Protein AF-A0A3C0XQE0-F1 (afdb_monomer_lite)

Radius of gyration: 18.46 Å; chains: 1; bounding box: 45×29×48 Å

pLDDT: mean 88.7, std 15.84, range [35.41, 98.56]

Sequence (122 aa):
MENDSEKQLAITLNNAQRDAARAILDHVRGEIDRLSNGDADVLFAARRYIKARLQLDERGAAQQRGRLRTRLFDRQQGKCTICAKPLAKLSGAHVHRVGPGGYTEENTILVHPECHERHHRD

Foldseek 3Di:
DPDVVVVVVPPDDDPVRVVVVVVVVVVVLVVLCVQCVPPPVSSVVVVVVVVVVVVCVQENDPVVNVVLLVVQCVVLVQAAPQPRHHPPDSVQWDKDAQDDGGSHNVRIHTHGPVSRVVVSVD

Structure (mmCIF, N/CA/C/O backbone):
data_AF-A0A3C0XQE0-F1
#
_entry.id   AF-A0A3C0XQE0-F1
#
loop_
_atom_site.group_PDB
_atom_site.id
_atom_site.type_symbol
_atom_site.label_atom_id
_atom_site.label_alt_id
_atom_site.label_comp_id
_atom_site.label_asym_id
_atom_site.label_entity_id
_atom_site.label_seq_id
_atom_site.pdbx_PDB_ins_code
_atom_site.Cartn_x
_atom_site.Cartn_y
_atom_site.Cartn_z
_atom_site.occupancy
_atom_site.B_iso_or_equiv
_atom_site.auth_seq_id
_atom_site.auth_comp_id
_atom_site.auth_asym_id
_atom_site.auth_atom_id
_atom_site.pdbx_PDB_model_num
ATOM 1 N N . MET A 1 1 ? -10.431 18.947 -2.051 1.00 35.97 1 MET A N 1
ATOM 2 C CA . MET A 1 1 ? -9.398 18.287 -2.872 1.00 35.97 1 MET A CA 1
ATOM 3 C C . MET A 1 1 ? -9.496 16.801 -2.592 1.00 35.97 1 MET A C 1
ATOM 5 O O . MET A 1 1 ? -8.879 16.326 -1.648 1.00 35.97 1 MET A O 1
ATOM 9 N N . GLU A 1 2 ? -10.366 16.113 -3.328 1.00 35.41 2 GLU A N 1
ATOM 10 C CA . GLU A 1 2 ? -10.412 14.647 -3.326 1.00 35.41 2 GLU A CA 1
ATOM 11 C C . GLU A 1 2 ? -9.086 14.141 -3.893 1.00 35.41 2 GLU A C 1
ATOM 13 O O . GLU A 1 2 ? -8.582 14.663 -4.889 1.00 35.41 2 GLU A O 1
ATOM 18 N N . ASN A 1 3 ? -8.460 13.221 -3.171 1.00 43.19 3 ASN A N 1
ATOM 19 C CA . ASN A 1 3 ? -7.114 12.743 -3.451 1.00 43.19 3 ASN A CA 1
ATOM 20 C C . ASN A 1 3 ? -7.203 11.793 -4.652 1.00 43.19 3 ASN A C 1
ATOM 22 O O . ASN A 1 3 ? -8.011 10.873 -4.608 1.00 43.19 3 ASN A O 1
ATOM 26 N N . ASP A 1 4 ? -6.394 11.957 -5.704 1.00 40.03 4 ASP A N 1
ATOM 27 C CA . ASP A 1 4 ? -6.447 11.115 -6.920 1.00 40.03 4 ASP A CA 1
ATOM 28 C C . ASP A 1 4 ? -6.291 9.602 -6.630 1.00 40.03 4 ASP A C 1
ATOM 30 O O . ASP A 1 4 ? -6.698 8.755 -7.424 1.00 40.03 4 ASP A O 1
ATOM 34 N N . SER A 1 5 ? -5.819 9.235 -5.432 1.00 44.38 5 SER A N 1
ATOM 35 C CA . SER A 1 5 ? -5.879 7.861 -4.916 1.00 44.38 5 SER A CA 1
ATOM 36 C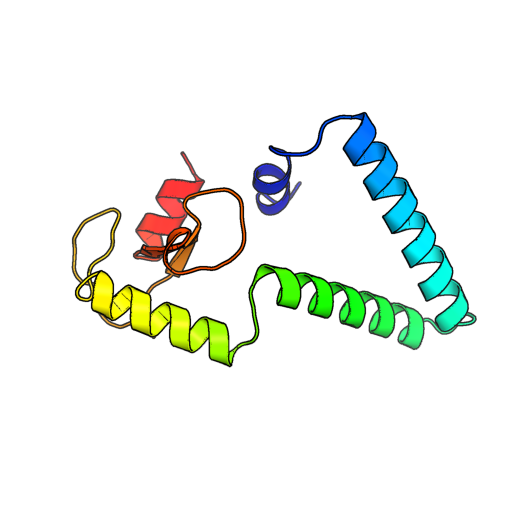 C . SER A 1 5 ? -7.305 7.301 -4.737 1.00 44.38 5 SER A C 1
ATOM 38 O O . SER A 1 5 ? -7.453 6.080 -4.711 1.00 44.38 5 SER A O 1
ATOM 40 N N . GLU A 1 6 ? -8.332 8.140 -4.580 1.00 41.41 6 GLU A N 1
ATOM 41 C CA . GLU A 1 6 ? -9.749 7.750 -4.499 1.00 41.41 6 GLU A CA 1
ATOM 42 C C . GLU A 1 6 ? -10.349 7.539 -5.898 1.00 41.41 6 GLU A C 1
ATOM 44 O O . GLU A 1 6 ? -11.178 6.645 -6.080 1.00 41.41 6 GLU A O 1
ATOM 49 N N . LYS A 1 7 ? -9.864 8.269 -6.916 1.00 41.62 7 LYS A N 1
ATOM 50 C CA . LYS A 1 7 ? -10.310 8.116 -8.311 1.00 41.62 7 LYS A CA 1
ATOM 51 C C . LYS A 1 7 ? -9.909 6.774 -8.923 1.00 41.62 7 LYS A C 1
ATOM 53 O O . LYS A 1 7 ? -10.708 6.185 -9.646 1.00 41.62 7 LYS A O 1
ATOM 58 N N . GLN A 1 8 ? -8.741 6.229 -8.575 1.00 43.25 8 GLN A N 1
ATOM 59 C CA . GLN A 1 8 ? -8.318 4.921 -9.100 1.00 43.25 8 GLN A CA 1
ATOM 60 C C . GLN A 1 8 ? -8.997 3.716 -8.410 1.00 43.25 8 GLN A C 1
ATOM 62 O O . GLN A 1 8 ? -8.885 2.593 -8.896 1.00 43.25 8 GLN A O 1
ATOM 67 N N . LEU A 1 9 ? -9.700 3.917 -7.285 1.00 46.38 9 LEU A N 1
ATOM 68 C CA . LEU A 1 9 ? -10.389 2.847 -6.539 1.00 46.38 9 LEU A CA 1
ATOM 69 C C . LEU A 1 9 ? -11.868 2.678 -6.933 1.00 46.38 9 LEU A C 1
ATOM 71 O O . LEU A 1 9 ? -12.496 1.688 -6.558 1.00 46.38 9 LEU A O 1
ATOM 75 N N . ALA A 1 10 ? -12.428 3.609 -7.708 1.00 44.56 10 ALA A N 1
ATOM 76 C CA . ALA A 1 10 ? -13.859 3.653 -8.009 1.00 44.56 10 ALA A CA 1
ATOM 77 C C . ALA A 1 10 ? -14.322 2.700 -9.133 1.00 44.56 10 ALA A C 1
ATOM 79 O O . ALA A 1 10 ? -15.520 2.620 -9.399 1.00 44.56 10 ALA A O 1
ATOM 80 N N . ILE A 1 11 ? -13.422 1.957 -9.788 1.00 56.66 11 ILE A N 1
ATOM 81 C CA . ILE A 1 11 ? -13.765 1.241 -11.032 1.00 56.66 11 ILE A CA 1
ATOM 82 C C . ILE A 1 11 ? -14.427 -0.142 -10.808 1.00 56.66 11 ILE A C 1
ATOM 84 O O . ILE A 1 11 ? -14.962 -0.709 -11.754 1.00 56.66 11 ILE A O 1
ATOM 88 N N . THR A 1 12 ? -14.518 -0.684 -9.585 1.00 69.38 12 THR A N 1
ATOM 89 C CA . THR A 1 12 ? -14.847 -2.128 -9.426 1.00 69.38 12 THR A CA 1
ATOM 90 C C . THR A 1 12 ? -15.939 -2.527 -8.427 1.00 69.38 12 THR A C 1
ATOM 92 O O . THR A 1 12 ? -16.081 -3.719 -8.171 1.00 69.38 12 THR A O 1
ATOM 95 N N . LEU A 1 13 ? -16.742 -1.602 -7.883 1.00 82.06 13 LEU A N 1
ATOM 96 C CA . LEU A 1 13 ? -17.944 -1.963 -7.105 1.00 82.06 13 LEU A CA 1
ATOM 97 C C . LEU A 1 13 ? -19.202 -1.315 -7.697 1.00 82.06 13 LEU A C 1
ATOM 99 O O . LEU A 1 13 ? -19.247 -0.094 -7.892 1.00 82.06 13 LEU A O 1
ATOM 103 N N . ASN A 1 14 ? -20.239 -2.119 -7.940 1.00 90.31 14 ASN A N 1
ATOM 104 C CA . ASN A 1 14 ? -21.578 -1.629 -8.275 1.00 90.31 14 ASN A CA 1
ATOM 105 C C . ASN A 1 14 ? -22.279 -1.031 -7.036 1.00 90.31 14 ASN A C 1
ATOM 107 O O . ASN A 1 14 ? -21.763 -1.110 -5.922 1.00 90.31 14 ASN A O 1
ATOM 111 N N . ASN A 1 15 ? -23.455 -0.420 -7.218 1.00 91.06 15 ASN A N 1
ATOM 112 C CA . ASN A 1 15 ? -24.166 0.259 -6.124 1.00 91.06 15 ASN A CA 1
ATOM 113 C C . ASN A 1 15 ? -24.453 -0.679 -4.938 1.00 91.06 15 ASN A C 1
ATOM 115 O O . ASN A 1 15 ? -24.080 -0.359 -3.816 1.00 91.06 15 ASN A O 1
ATOM 119 N N . ALA A 1 16 ? -25.000 -1.870 -5.195 1.00 94.25 16 ALA A N 1
ATOM 120 C CA . ALA A 1 16 ? -25.314 -2.837 -4.143 1.00 94.25 16 ALA A CA 1
ATOM 121 C C . ALA A 1 16 ? -24.060 -3.303 -3.380 1.00 94.25 16 ALA A C 1
ATOM 123 O O . ALA A 1 16 ? -24.078 -3.449 -2.160 1.00 94.25 16 ALA A O 1
ATOM 124 N N . GLN A 1 17 ? -22.941 -3.497 -4.083 1.00 93.56 17 GLN A N 1
ATOM 125 C CA . GLN A 1 17 ? -21.665 -3.846 -3.460 1.00 93.56 17 GLN A CA 1
ATOM 126 C C . GLN A 1 17 ? -21.105 -2.701 -2.610 1.00 93.56 17 GLN A C 1
ATOM 128 O O . GLN A 1 17 ? -20.523 -2.959 -1.557 1.00 93.56 17 GLN A O 1
ATOM 133 N N . ARG A 1 18 ? -21.285 -1.442 -3.032 1.00 92.31 18 ARG A N 1
ATOM 134 C CA . ARG A 1 18 ? -20.900 -0.278 -2.218 1.00 92.31 18 ARG A CA 1
ATOM 135 C C . ARG A 1 18 ? -21.739 -0.183 -0.952 1.00 92.31 18 ARG A C 1
ATOM 137 O O . ARG A 1 18 ? -21.170 0.067 0.107 1.00 92.31 18 ARG A O 1
ATOM 144 N N . ASP A 1 19 ? -23.040 -0.437 -1.040 1.00 95.00 19 ASP A N 1
ATOM 145 C CA . ASP A 1 19 ? -23.926 -0.437 0.127 1.00 95.00 19 ASP A CA 1
ATOM 146 C C . ASP A 1 19 ? -23.526 -1.536 1.121 1.00 95.00 19 ASP A C 1
ATOM 148 O O . ASP A 1 19 ? -23.357 -1.267 2.312 1.00 95.00 19 ASP A O 1
ATOM 152 N N . ALA A 1 20 ? -23.252 -2.748 0.627 1.00 96.62 20 ALA A N 1
ATOM 153 C CA . ALA A 1 20 ? -22.742 -3.843 1.451 1.00 96.62 20 ALA A CA 1
ATOM 154 C C . ALA A 1 20 ? -21.384 -3.505 2.098 1.00 96.62 20 ALA A C 1
ATOM 156 O O . ALA A 1 20 ? -21.191 -3.723 3.294 1.00 96.62 20 ALA A O 1
ATOM 157 N N . ALA A 1 21 ? -20.448 -2.924 1.339 1.00 94.81 21 ALA A N 1
ATOM 158 C CA . ALA A 1 21 ? -19.151 -2.502 1.867 1.00 94.81 21 ALA A CA 1
ATOM 159 C C . ALA A 1 21 ? -19.290 -1.415 2.947 1.00 94.81 21 ALA A C 1
ATOM 161 O O . ALA A 1 21 ? -18.552 -1.421 3.935 1.00 94.81 21 ALA A O 1
ATOM 162 N N . ARG A 1 22 ? -20.256 -0.503 2.793 1.00 95.25 22 ARG A N 1
ATOM 163 C CA . ARG A 1 22 ? -20.543 0.546 3.776 1.00 95.25 22 ARG A CA 1
ATOM 164 C C . ARG A 1 22 ? -21.111 -0.036 5.067 1.00 95.25 22 ARG A C 1
ATOM 166 O O . ARG A 1 22 ? -20.637 0.326 6.138 1.00 95.25 22 ARG A O 1
ATOM 173 N N . ALA A 1 23 ? -22.018 -1.007 4.962 1.00 97.88 23 ALA A N 1
ATOM 174 C CA . ALA A 1 23 ? -22.536 -1.732 6.120 1.00 97.88 23 ALA A CA 1
ATOM 175 C C . ALA A 1 23 ? -21.421 -2.460 6.897 1.00 97.88 23 ALA A C 1
ATOM 177 O O . ALA A 1 23 ? -21.377 -2.389 8.125 1.00 97.88 23 ALA A O 1
ATOM 178 N N . ILE A 1 24 ? -20.471 -3.095 6.197 1.00 97.88 24 ILE A N 1
ATOM 179 C CA . ILE A 1 24 ? -19.290 -3.715 6.826 1.00 97.88 24 ILE A CA 1
ATOM 180 C C . ILE A 1 24 ? -18.444 -2.659 7.546 1.00 97.88 24 ILE A C 1
ATOM 182 O O . ILE A 1 24 ? -18.031 -2.866 8.687 1.00 97.88 24 ILE A O 1
ATOM 186 N N . LEU A 1 25 ? -18.188 -1.520 6.898 1.00 97.12 25 LEU A N 1
ATOM 187 C CA . LEU A 1 25 ? -17.399 -0.443 7.488 1.00 97.12 25 LEU A CA 1
ATOM 188 C C . LEU A 1 25 ? -18.050 0.115 8.760 1.00 97.12 25 LEU A C 1
ATOM 190 O O . LEU A 1 25 ? -17.350 0.357 9.744 1.00 97.12 25 LEU A O 1
ATOM 194 N N . ASP A 1 26 ? -19.367 0.302 8.757 1.00 98.38 26 ASP A N 1
ATOM 195 C CA . ASP A 1 26 ? -20.101 0.811 9.916 1.00 98.38 26 ASP A CA 1
ATOM 196 C C . ASP A 1 26 ? -20.125 -0.205 11.064 1.00 98.38 26 ASP A C 1
ATOM 198 O O . ASP A 1 26 ? -19.918 0.173 12.219 1.00 98.38 26 ASP A O 1
ATOM 202 N N . HIS A 1 27 ? -20.243 -1.500 10.758 1.00 98.31 27 HIS A N 1
ATOM 203 C CA . HIS A 1 27 ? -20.076 -2.556 11.756 1.00 98.31 27 HIS A CA 1
ATOM 204 C C . HIS A 1 27 ? -18.679 -2.518 12.399 1.00 98.31 27 HIS A C 1
ATOM 206 O O . HIS A 1 27 ? -18.562 -2.471 13.624 1.00 98.31 27 HIS A O 1
ATOM 212 N N . VAL A 1 28 ? -17.616 -2.458 11.586 1.00 98.00 28 VAL A N 1
ATOM 213 C CA . VAL A 1 28 ? -16.230 -2.379 12.079 1.00 98.00 28 VAL A CA 1
ATOM 214 C C . VAL A 1 28 ? -16.009 -1.123 12.924 1.00 98.00 28 VAL A C 1
ATOM 216 O O . VAL A 1 28 ? -15.346 -1.194 13.956 1.00 98.00 28 VAL A O 1
ATOM 219 N N . ARG A 1 29 ? -16.580 0.025 12.539 1.00 98.12 29 ARG A N 1
ATOM 220 C CA . ARG A 1 29 ? -16.524 1.254 13.350 1.00 98.12 29 ARG A CA 1
ATOM 221 C C . ARG A 1 29 ? -17.152 1.052 14.729 1.00 98.12 29 ARG A C 1
ATOM 223 O O . ARG A 1 29 ? -16.520 1.408 15.717 1.00 98.12 29 ARG A O 1
ATOM 230 N N . GLY A 1 30 ? -18.320 0.415 14.802 1.00 98.44 30 GLY A N 1
ATOM 231 C CA . GLY A 1 30 ? -18.978 0.113 16.075 1.00 98.44 30 GLY A CA 1
ATOM 232 C C . GLY A 1 30 ? -18.194 -0.859 16.967 1.00 98.44 30 GLY A C 1
ATOM 233 O O . GLY A 1 30 ? -18.230 -0.730 18.190 1.00 98.44 30 GLY A O 1
ATOM 234 N N . GLU A 1 31 ? -17.472 -1.822 16.387 1.00 98.56 31 GLU A N 1
ATOM 235 C CA . GLU A 1 31 ? -16.557 -2.702 17.137 1.00 98.56 31 GLU A CA 1
ATOM 236 C C . GLU A 1 31 ? -15.343 -1.930 17.671 1.00 98.56 31 GLU A C 1
ATOM 238 O O . GLU A 1 31 ? -14.946 -2.113 18.820 1.00 98.56 31 GLU A O 1
ATOM 243 N N . ILE A 1 32 ? -14.775 -1.023 16.870 1.00 98.38 32 ILE A N 1
ATOM 244 C CA . ILE A 1 32 ? -13.665 -0.168 17.303 1.00 98.38 32 ILE A CA 1
ATOM 245 C C . ILE A 1 32 ? -14.103 0.762 18.444 1.00 98.38 32 ILE A C 1
ATOM 247 O O . ILE A 1 32 ? -13.361 0.921 19.412 1.00 98.38 32 ILE A O 1
ATOM 251 N N . ASP A 1 33 ? -15.285 1.370 18.341 1.00 98.31 33 ASP A N 1
ATOM 252 C CA . ASP A 1 33 ? -15.803 2.273 19.373 1.00 98.31 33 ASP A CA 1
ATOM 2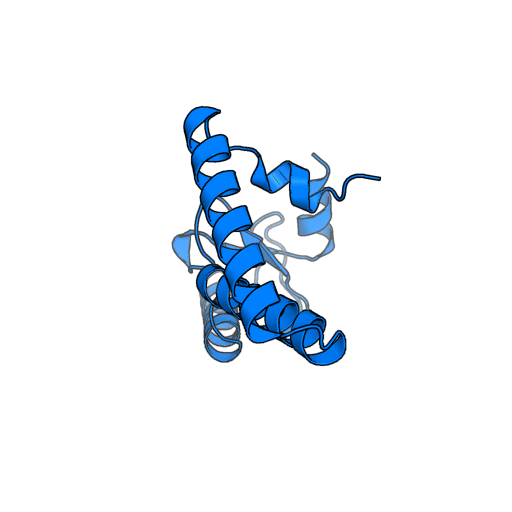53 C C . ASP A 1 33 ? -16.093 1.511 20.685 1.00 98.31 33 ASP A C 1
ATOM 255 O O . ASP A 1 33 ? -15.849 2.023 21.776 1.00 98.31 33 ASP A O 1
ATOM 259 N N . ARG A 1 34 ? -16.540 0.248 20.602 1.00 98.44 34 ARG A N 1
ATOM 260 C CA . ARG A 1 34 ? -16.658 -0.633 21.779 1.00 98.44 34 ARG A CA 1
ATOM 261 C C . ARG A 1 34 ? -15.304 -1.003 22.374 1.00 98.44 34 ARG A C 1
ATOM 263 O O . ARG A 1 34 ? -15.157 -0.963 23.591 1.00 98.44 34 ARG A O 1
ATOM 270 N N . LEU A 1 35 ? -14.327 -1.346 21.534 1.00 98.31 35 LEU A N 1
ATOM 271 C CA . LEU A 1 35 ? -12.961 -1.654 21.965 1.00 98.31 35 LEU A CA 1
ATOM 272 C C . LEU A 1 35 ? -12.318 -0.468 22.690 1.00 98.31 35 LEU A C 1
ATOM 274 O O . LEU A 1 35 ? -11.588 -0.669 23.658 1.00 98.31 35 LEU A O 1
ATOM 278 N N . SER A 1 36 ? -12.569 0.755 22.219 1.00 98.31 36 SER A N 1
ATOM 279 C CA . SER A 1 36 ? -11.997 1.947 22.836 1.00 98.31 36 SER A CA 1
ATOM 280 C C . SER A 1 36 ? -12.646 2.299 24.169 1.00 98.31 36 SER A C 1
ATOM 282 O O . SER A 1 36 ? -11.990 2.906 25.006 1.00 98.31 36 SER A O 1
ATOM 284 N N . ASN A 1 37 ? -13.914 1.930 24.384 1.00 97.69 37 ASN A N 1
ATOM 285 C CA . ASN A 1 37 ? -14.662 2.240 25.605 1.00 97.69 37 ASN A CA 1
ATOM 286 C C . ASN A 1 37 ? -14.567 3.733 26.006 1.00 97.69 37 ASN A C 1
ATOM 288 O O . ASN A 1 37 ? -14.433 4.076 27.179 1.00 97.69 37 ASN A O 1
ATOM 292 N N . GLY A 1 38 ? -14.588 4.626 25.010 1.00 97.75 38 GLY A N 1
ATOM 293 C CA . GLY A 1 38 ? -14.467 6.078 25.199 1.00 97.75 38 GLY A CA 1
ATOM 294 C C . GLY A 1 38 ? -13.034 6.624 25.261 1.00 97.75 38 GLY A C 1
ATOM 295 O O . GLY A 1 38 ? -12.862 7.842 25.274 1.00 97.75 38 GLY A O 1
ATOM 296 N N . ASP A 1 39 ? -12.009 5.771 25.242 1.00 98.56 39 ASP A N 1
ATOM 297 C CA . ASP A 1 39 ? -10.605 6.186 25.193 1.00 98.56 39 ASP A CA 1
ATOM 298 C C . ASP A 1 39 ? -10.207 6.627 23.770 1.00 98.56 39 ASP A C 1
ATOM 300 O O . ASP A 1 39 ? -10.220 5.851 22.807 1.00 98.56 39 ASP A O 1
ATOM 304 N N . ALA A 1 40 ? -9.847 7.903 23.624 1.00 98.12 40 ALA A N 1
ATOM 305 C CA . ALA A 1 40 ? -9.501 8.494 22.334 1.00 98.12 40 ALA A CA 1
ATOM 306 C C . ALA A 1 40 ? -8.188 7.948 21.741 1.00 98.12 40 ALA A C 1
ATOM 308 O O . ALA A 1 40 ? -8.081 7.817 20.514 1.00 98.12 40 ALA A O 1
ATOM 309 N N . ASP A 1 41 ? -7.214 7.594 22.580 1.00 98.19 41 ASP A N 1
ATOM 310 C CA . ASP A 1 41 ? -5.923 7.073 22.134 1.00 98.19 41 ASP A CA 1
ATOM 311 C C . ASP A 1 41 ? -6.073 5.631 21.646 1.00 98.19 41 ASP A C 1
ATOM 313 O O . ASP A 1 41 ? -5.572 5.280 20.569 1.00 98.19 41 ASP A O 1
ATOM 317 N N . VAL A 1 42 ? -6.846 4.813 22.369 1.00 98.38 42 VAL A N 1
ATOM 318 C CA . VAL A 1 42 ? -7.183 3.447 21.934 1.00 98.38 42 VAL A CA 1
ATOM 319 C C . VAL A 1 42 ? -7.977 3.481 20.629 1.00 98.38 42 VAL A C 1
ATOM 321 O O . VAL A 1 42 ? -7.655 2.740 19.694 1.00 98.38 42 VAL A O 1
ATOM 324 N N . LEU A 1 43 ? -8.963 4.379 20.516 1.00 98.44 43 LEU A N 1
ATOM 325 C CA . LEU A 1 43 ? -9.749 4.575 19.295 1.00 98.44 43 LEU A CA 1
ATOM 326 C C . LEU A 1 43 ? -8.853 4.881 18.086 1.00 98.44 43 LEU A C 1
ATOM 328 O O . LEU A 1 43 ? -8.980 4.269 17.017 1.00 98.44 43 LEU A O 1
ATOM 332 N N . PHE A 1 44 ? -7.928 5.826 18.250 1.00 97.88 44 PHE A N 1
ATOM 333 C CA . PHE A 1 44 ? -6.997 6.212 17.198 1.00 97.88 44 PHE A CA 1
ATOM 334 C C . PHE A 1 44 ? -6.040 5.068 16.828 1.00 97.88 44 PHE A C 1
ATOM 336 O O . PHE A 1 44 ? -5.863 4.761 15.639 1.00 97.88 44 PHE A O 1
ATOM 343 N N . ALA A 1 45 ? -5.460 4.401 17.828 1.00 98.31 45 ALA A N 1
ATOM 344 C CA . ALA A 1 45 ? -4.534 3.292 17.630 1.00 98.31 45 ALA A CA 1
ATOM 345 C C . ALA A 1 45 ? -5.198 2.109 16.907 1.00 98.31 45 ALA A C 1
ATOM 347 O O . ALA A 1 45 ? -4.636 1.593 15.935 1.00 98.31 45 ALA A O 1
ATOM 348 N N . ALA A 1 46 ? -6.414 1.729 17.307 1.00 98.31 46 ALA A N 1
ATOM 349 C CA . ALA A 1 46 ? -7.170 0.636 16.697 1.00 98.31 46 ALA A CA 1
ATOM 350 C C . ALA A 1 46 ? -7.486 0.908 15.217 1.00 98.31 46 ALA A C 1
ATOM 352 O O . ALA A 1 46 ? -7.214 0.064 14.356 1.00 98.31 46 ALA A O 1
ATOM 353 N N . ARG A 1 47 ? -7.964 2.118 14.888 1.00 97.94 47 ARG A N 1
ATOM 354 C CA . ARG A 1 47 ? -8.217 2.533 13.492 1.00 97.94 47 ARG A CA 1
ATOM 355 C C . ARG A 1 47 ? -6.954 2.428 12.641 1.00 97.94 47 ARG A C 1
ATOM 357 O O . ARG A 1 47 ? -6.989 1.890 11.530 1.00 97.94 47 ARG A O 1
ATOM 364 N N . ARG A 1 48 ? -5.823 2.917 13.159 1.00 98.06 48 ARG A N 1
ATOM 365 C CA . ARG A 1 48 ? -4.535 2.863 12.455 1.00 98.06 48 ARG A CA 1
ATOM 366 C C . ARG A 1 48 ? -4.046 1.426 12.274 1.00 98.06 48 ARG A C 1
ATOM 368 O O . ARG A 1 48 ? -3.552 1.098 11.195 1.00 98.06 48 ARG A O 1
ATOM 375 N N . TYR A 1 49 ? -4.198 0.585 13.294 1.00 97.62 49 TYR A N 1
ATOM 376 C CA . TYR A 1 49 ? -3.809 -0.822 13.245 1.00 97.62 49 TYR A CA 1
ATOM 377 C C . TYR A 1 49 ? -4.595 -1.588 12.175 1.00 97.62 49 TYR A C 1
ATOM 379 O O . TYR A 1 49 ? -3.990 -2.213 11.303 1.00 97.62 49 TYR A O 1
ATOM 387 N N . ILE A 1 50 ? -5.927 -1.479 12.180 1.00 97.50 50 ILE A N 1
ATOM 388 C CA . ILE A 1 50 ? -6.800 -2.161 11.210 1.00 97.50 50 ILE A CA 1
ATOM 389 C C . ILE A 1 50 ? -6.493 -1.696 9.786 1.00 97.50 50 ILE A C 1
ATOM 391 O O . ILE A 1 50 ? -6.276 -2.526 8.903 1.00 97.50 50 ILE A O 1
ATOM 395 N N . LYS A 1 51 ? -6.373 -0.378 9.565 1.00 96.00 51 LYS A N 1
ATOM 396 C CA . LYS A 1 51 ? -5.962 0.171 8.264 1.00 96.00 51 LYS A CA 1
ATOM 397 C C . LYS A 1 51 ? -4.639 -0.437 7.793 1.00 96.00 51 LYS A C 1
ATOM 399 O O . LYS A 1 51 ? -4.530 -0.841 6.639 1.00 96.00 51 LYS A O 1
ATOM 404 N N . ALA A 1 52 ? -3.636 -0.503 8.669 1.00 93.69 52 ALA A N 1
ATOM 405 C CA . ALA A 1 52 ? -2.331 -1.055 8.319 1.00 93.69 52 ALA A CA 1
ATOM 406 C C . ALA A 1 52 ? -2.404 -2.551 7.972 1.00 93.69 52 ALA A C 1
ATOM 408 O O . ALA A 1 52 ? -1.692 -2.992 7.073 1.00 93.69 52 ALA A O 1
ATOM 409 N N . ARG A 1 53 ? -3.270 -3.326 8.641 1.00 95.38 53 ARG A N 1
ATOM 410 C CA . ARG A 1 53 ? -3.498 -4.742 8.317 1.00 95.38 53 ARG A CA 1
ATOM 411 C C . ARG A 1 53 ? -4.160 -4.928 6.955 1.00 95.38 53 ARG A C 1
ATOM 413 O O . ARG A 1 53 ? -3.604 -5.645 6.135 1.00 95.38 53 ARG A O 1
ATOM 420 N N . LEU A 1 54 ? -5.225 -4.186 6.661 1.00 93.44 54 LEU A N 1
ATOM 421 C CA . LEU A 1 54 ? -5.868 -4.231 5.342 1.00 93.44 54 LEU A CA 1
ATOM 422 C C . LEU A 1 54 ? -4.904 -3.811 4.216 1.00 93.44 54 LEU A C 1
ATOM 424 O O . LEU A 1 54 ? -4.889 -4.401 3.139 1.00 93.44 54 LEU A O 1
ATOM 428 N N . GLN A 1 55 ? -4.030 -2.831 4.473 1.00 90.00 55 GLN A N 1
ATOM 429 C CA . GLN A 1 55 ? -2.970 -2.458 3.528 1.00 90.00 55 GLN A CA 1
ATOM 430 C C . GLN A 1 55 ? -1.919 -3.561 3.334 1.00 90.00 55 GLN A C 1
ATOM 432 O O . GLN A 1 55 ? -1.338 -3.663 2.252 1.00 90.00 55 GLN A O 1
ATOM 437 N N . LEU A 1 56 ? -1.630 -4.359 4.366 1.00 90.69 56 LEU A N 1
ATOM 438 C CA . LEU A 1 56 ? -0.738 -5.513 4.245 1.00 90.69 56 LEU A CA 1
ATOM 439 C C . LEU A 1 56 ?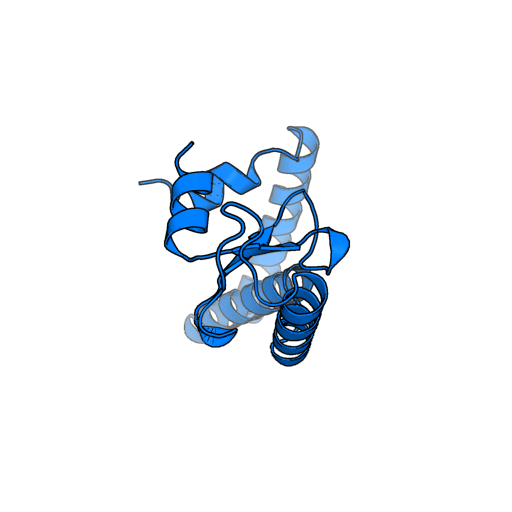 -1.373 -6.619 3.403 1.00 90.69 56 LEU A C 1
ATOM 441 O O . LEU A 1 56 ? -0.652 -7.213 2.608 1.00 90.69 56 LEU A O 1
ATOM 445 N N . ASP A 1 57 ? -2.680 -6.844 3.517 1.00 88.00 57 ASP A N 1
ATOM 446 C CA . ASP A 1 57 ? -3.389 -7.832 2.694 1.00 88.00 57 ASP A CA 1
ATOM 447 C C . ASP A 1 57 ? -3.331 -7.459 1.201 1.00 88.00 57 ASP A C 1
ATOM 449 O O . ASP A 1 57 ? -3.133 -8.318 0.345 1.00 88.00 57 ASP A O 1
ATOM 453 N N . GLU A 1 58 ? -3.405 -6.162 0.879 1.00 85.62 58 GLU A N 1
ATOM 454 C CA . GLU A 1 58 ? -3.296 -5.664 -0.500 1.00 85.62 58 GLU A CA 1
ATOM 455 C C . GLU A 1 58 ? -1.851 -5.690 -1.043 1.00 85.62 58 GLU A C 1
ATOM 457 O O . GLU A 1 58 ? -1.610 -6.022 -2.210 1.00 85.62 58 GLU A O 1
ATOM 462 N N . ARG A 1 59 ? -0.873 -5.274 -0.224 1.00 85.94 59 ARG A N 1
ATOM 463 C CA . ARG A 1 59 ? 0.500 -4.963 -0.680 1.00 85.94 59 ARG A CA 1
ATOM 464 C C . ARG A 1 59 ? 1.552 -6.003 -0.299 1.00 85.94 59 ARG A C 1
ATOM 466 O O . ARG A 1 59 ? 2.682 -5.910 -0.779 1.00 85.94 59 ARG A O 1
ATOM 473 N N . GLY A 1 60 ? 1.231 -6.925 0.600 1.00 88.56 60 GLY A N 1
ATOM 474 C CA . GLY A 1 60 ? 2.183 -7.829 1.240 1.00 88.56 60 GLY A CA 1
ATOM 475 C C . GLY A 1 60 ? 3.119 -7.138 2.241 1.00 88.56 60 GLY A C 1
ATOM 476 O O . GLY A 1 60 ? 3.234 -5.909 2.309 1.00 88.56 60 GLY A O 1
ATOM 477 N N . ALA A 1 61 ? 3.835 -7.939 3.030 1.00 90.69 61 ALA A N 1
ATOM 478 C CA . ALA A 1 61 ? 4.839 -7.492 3.994 1.00 90.69 61 ALA A CA 1
ATOM 479 C C . ALA A 1 61 ? 6.063 -6.845 3.315 1.00 90.69 61 ALA A C 1
ATOM 481 O O . ALA A 1 61 ? 6.358 -7.090 2.147 1.00 90.69 61 ALA A O 1
ATOM 482 N N . ALA A 1 62 ? 6.841 -6.051 4.062 1.00 90.44 62 ALA A N 1
ATOM 483 C CA . ALA A 1 62 ? 8.017 -5.350 3.527 1.00 90.44 62 ALA A CA 1
ATOM 484 C C . ALA A 1 62 ? 9.015 -6.284 2.822 1.00 90.44 62 ALA A C 1
ATOM 486 O O . ALA A 1 62 ? 9.494 -5.966 1.735 1.00 90.44 62 ALA A O 1
ATOM 487 N N . GLN A 1 63 ? 9.263 -7.460 3.402 1.00 92.62 63 GLN A N 1
ATOM 488 C CA . GLN A 1 63 ? 10.124 -8.477 2.805 1.00 92.62 63 GLN A CA 1
ATOM 489 C C . GLN A 1 63 ? 9.561 -9.006 1.477 1.00 92.62 63 GLN A C 1
ATOM 491 O O . GLN A 1 63 ? 10.310 -9.161 0.515 1.00 92.62 63 GLN A O 1
ATOM 496 N N . GLN A 1 64 ? 8.249 -9.254 1.403 1.00 91.56 64 GLN A N 1
ATOM 497 C CA . GLN A 1 64 ? 7.586 -9.705 0.175 1.00 91.56 64 GLN A CA 1
ATOM 498 C C . GLN A 1 64 ? 7.692 -8.637 -0.919 1.00 91.56 64 GLN A C 1
ATOM 500 O O . GLN A 1 64 ? 8.082 -8.953 -2.039 1.00 91.56 64 GLN A O 1
ATOM 505 N N . ARG A 1 65 ? 7.472 -7.361 -0.575 1.00 92.19 65 ARG A N 1
ATOM 506 C CA . ARG A 1 65 ? 7.637 -6.230 -1.505 1.00 92.19 65 ARG A CA 1
ATOM 507 C C . ARG A 1 65 ? 9.077 -6.078 -1.997 1.00 92.19 65 ARG A C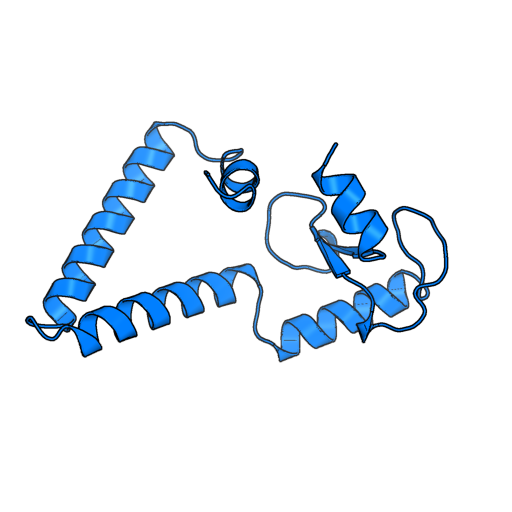 1
ATOM 509 O O . ARG A 1 65 ? 9.293 -5.771 -3.166 1.00 92.19 65 ARG A O 1
ATOM 516 N N . GLY A 1 66 ? 10.059 -6.297 -1.121 1.00 94.00 66 GLY A N 1
ATOM 517 C CA . GLY A 1 66 ? 11.476 -6.304 -1.489 1.00 94.00 66 GLY A CA 1
ATOM 518 C C . GLY A 1 66 ? 11.796 -7.408 -2.497 1.00 94.00 66 GLY A C 1
ATOM 519 O O . GLY A 1 66 ? 12.355 -7.126 -3.553 1.00 94.00 66 GLY A O 1
ATOM 520 N N . ARG A 1 67 ? 11.356 -8.643 -2.214 1.00 95.50 67 ARG A N 1
ATOM 521 C CA . ARG A 1 67 ? 11.518 -9.791 -3.123 1.00 95.50 67 ARG A CA 1
ATOM 522 C C . ARG A 1 67 ? 10.845 -9.552 -4.473 1.00 95.50 67 ARG A C 1
ATOM 524 O O . ARG A 1 67 ? 11.469 -9.802 -5.497 1.00 95.50 67 ARG A O 1
ATOM 531 N N . LEU A 1 68 ? 9.619 -9.025 -4.474 1.00 95.75 68 LEU A N 1
ATOM 532 C CA . LEU A 1 68 ? 8.898 -8.664 -5.695 1.00 95.75 68 LEU A CA 1
ATOM 533 C C . LEU A 1 68 ? 9.712 -7.680 -6.542 1.00 95.75 68 LEU A C 1
ATOM 535 O O . LEU A 1 68 ? 9.949 -7.932 -7.717 1.00 95.75 68 LEU A O 1
ATOM 539 N N . ARG A 1 69 ? 10.200 -6.588 -5.940 1.00 96.19 69 ARG A N 1
ATOM 540 C CA . ARG A 1 69 ? 11.019 -5.586 -6.640 1.00 96.19 69 ARG A CA 1
ATOM 541 C C . ARG A 1 69 ? 12.257 -6.206 -7.284 1.00 96.19 69 ARG A C 1
ATOM 543 O O . ARG A 1 69 ? 12.527 -5.910 -8.442 1.00 96.19 69 ARG A O 1
ATOM 550 N N . THR A 1 70 ? 12.981 -7.062 -6.568 1.00 97.00 70 THR A N 1
ATOM 551 C CA . THR A 1 70 ? 14.156 -7.748 -7.124 1.00 97.00 70 THR A CA 1
ATOM 552 C C . THR A 1 70 ? 13.780 -8.613 -8.324 1.00 97.00 70 THR A C 1
ATOM 554 O O . THR A 1 70 ? 14.348 -8.431 -9.395 1.00 97.00 70 THR A O 1
ATOM 557 N N . ARG A 1 71 ? 12.755 -9.464 -8.193 1.00 97.06 71 ARG A N 1
ATOM 558 C CA . ARG A 1 71 ? 12.309 -10.339 -9.290 1.00 97.06 71 ARG A CA 1
ATOM 559 C C . ARG A 1 71 ? 11.860 -9.559 -10.523 1.00 97.06 71 ARG A C 1
ATOM 561 O O . ARG A 1 71 ? 12.216 -9.919 -11.640 1.00 97.06 71 ARG A O 1
ATOM 568 N N . LEU A 1 72 ? 11.136 -8.454 -10.329 1.00 97.31 72 LEU A N 1
ATOM 569 C CA . LEU A 1 72 ? 10.749 -7.565 -11.426 1.00 97.31 72 LEU A CA 1
ATOM 570 C C . LEU A 1 72 ? 11.964 -6.948 -12.120 1.00 97.31 72 LEU A C 1
ATOM 572 O O . LEU A 1 72 ? 11.974 -6.845 -13.343 1.00 97.31 72 LEU A O 1
ATOM 576 N N . PHE A 1 73 ? 12.976 -6.529 -11.357 1.00 96.94 73 PHE A N 1
ATOM 577 C CA . PHE A 1 73 ? 14.189 -5.934 -11.914 1.00 96.94 73 PHE A CA 1
ATOM 578 C C . PHE A 1 73 ? 14.942 -6.934 -12.784 1.00 96.94 73 PHE A C 1
ATOM 580 O O . PHE A 1 73 ? 15.297 -6.596 -13.911 1.00 96.94 73 PHE A O 1
ATOM 587 N N . ASP A 1 74 ? 15.105 -8.163 -12.299 1.00 96.19 74 ASP A N 1
ATOM 588 C CA . ASP A 1 74 ? 15.770 -9.239 -13.034 1.00 96.19 74 ASP A CA 1
ATOM 589 C C . ASP A 1 74 ? 14.986 -9.599 -14.303 1.00 96.19 74 ASP A C 1
ATOM 591 O O . ASP A 1 74 ? 15.540 -9.598 -15.404 1.00 96.19 74 ASP A O 1
ATOM 595 N N . ARG A 1 75 ? 13.665 -9.797 -14.180 1.00 96.38 75 ARG A N 1
ATOM 596 C CA . ARG A 1 75 ? 12.773 -10.099 -15.311 1.00 96.38 75 ARG A CA 1
ATOM 597 C C . ARG A 1 75 ? 12.787 -9.003 -16.377 1.00 96.38 75 ARG A C 1
ATOM 599 O O . ARG A 1 75 ? 12.760 -9.297 -17.567 1.00 96.38 75 ARG A O 1
ATOM 606 N N . GLN A 1 76 ? 12.831 -7.741 -15.958 1.00 97.00 76 GLN A N 1
ATOM 607 C CA . GLN A 1 76 ? 12.879 -6.586 -16.856 1.00 97.00 76 GLN A CA 1
ATOM 608 C C . GLN A 1 76 ? 14.301 -6.217 -17.291 1.00 97.00 76 GLN A C 1
ATOM 610 O O . GLN A 1 76 ? 14.486 -5.181 -17.933 1.00 97.00 76 GLN A O 1
ATOM 615 N N . GLN A 1 77 ? 15.309 -7.019 -16.930 1.00 96.69 77 GLN A N 1
ATOM 616 C CA . GLN A 1 77 ? 16.719 -6.772 -17.247 1.00 96.69 77 GLN A CA 1
ATOM 617 C C . GLN A 1 77 ? 17.178 -5.364 -16.830 1.00 96.69 77 GLN A C 1
ATOM 619 O O . GLN A 1 77 ? 17.908 -4.683 -17.553 1.00 96.69 77 GLN A O 1
ATOM 624 N N . GLY A 1 78 ? 16.675 -4.886 -15.691 1.00 96.06 78 GLY A N 1
ATOM 625 C CA . GLY A 1 78 ? 16.958 -3.555 -15.171 1.00 96.06 78 GLY A CA 1
ATOM 626 C C . GLY A 1 78 ? 16.461 -2.409 -16.054 1.00 96.06 78 GLY A C 1
ATOM 627 O O . GLY A 1 78 ? 17.039 -1.329 -16.002 1.00 96.06 78 GLY A O 1
ATOM 628 N N . LYS A 1 79 ? 15.419 -2.601 -16.873 1.00 97.69 79 LYS A N 1
ATOM 629 C CA . LYS A 1 79 ? 14.846 -1.559 -17.744 1.00 97.69 79 LYS A CA 1
ATOM 630 C C . LYS A 1 79 ? 13.444 -1.148 -17.304 1.00 97.69 79 LYS A C 1
ATOM 632 O O . LYS A 1 79 ? 12.667 -1.944 -16.778 1.00 97.69 79 LYS A O 1
ATOM 637 N N . CYS A 1 80 ? 13.113 0.117 -17.538 1.00 97.12 80 CYS A N 1
ATOM 638 C CA . CYS A 1 80 ? 11.763 0.635 -17.363 1.00 97.12 80 CYS A CA 1
ATOM 639 C C . CYS A 1 80 ? 10.849 0.058 -18.444 1.00 97.12 80 CYS A C 1
ATOM 641 O O . CYS A 1 80 ? 11.167 0.155 -19.627 1.00 97.12 80 CYS A O 1
ATOM 643 N N . THR A 1 81 ? 9.701 -0.493 -18.050 1.00 95.62 81 THR A N 1
ATOM 644 C CA . THR A 1 81 ? 8.769 -1.107 -19.015 1.00 95.62 81 THR A CA 1
ATOM 645 C C . THR A 1 81 ? 8.088 -0.071 -19.922 1.00 95.62 81 THR A C 1
ATOM 647 O O . THR A 1 81 ? 7.745 -0.390 -21.051 1.00 95.62 81 THR A O 1
ATOM 650 N N . ILE A 1 82 ? 7.946 1.185 -19.476 1.00 94.62 82 ILE A N 1
ATOM 651 C CA . ILE A 1 82 ? 7.287 2.248 -20.258 1.00 94.62 82 ILE A CA 1
ATOM 652 C C . ILE A 1 82 ? 8.209 2.817 -21.346 1.00 94.62 82 ILE A C 1
ATOM 654 O O . ILE A 1 82 ? 7.791 2.987 -22.484 1.00 94.62 82 ILE A O 1
ATOM 658 N N . CYS A 1 83 ? 9.460 3.146 -21.009 1.00 95.62 83 CYS A N 1
ATOM 659 C CA . CYS A 1 83 ? 10.362 3.853 -21.930 1.00 95.62 83 CYS A CA 1
ATOM 660 C C . CYS A 1 83 ? 11.532 3.001 -22.444 1.00 95.62 83 CYS A C 1
ATOM 662 O O . CYS A 1 83 ? 12.376 3.516 -23.176 1.00 95.62 83 CYS A O 1
ATOM 664 N N . ALA A 1 84 ? 11.629 1.739 -22.013 1.00 96.25 84 ALA A N 1
ATOM 665 C CA . ALA A 1 84 ? 12.703 0.784 -22.313 1.00 96.25 84 ALA A CA 1
ATOM 666 C C . ALA A 1 84 ? 14.131 1.205 -21.893 1.00 96.25 84 ALA A C 1
ATOM 668 O O . ALA A 1 84 ? 15.082 0.445 -22.088 1.00 96.25 84 ALA A O 1
ATOM 669 N N . LYS A 1 85 ? 14.311 2.385 -21.282 1.00 96.75 85 LYS A N 1
ATOM 670 C CA . LYS A 1 85 ? 15.619 2.860 -20.807 1.00 96.75 85 LYS A CA 1
ATOM 671 C C . LYS A 1 85 ? 16.034 2.164 -19.502 1.00 96.75 85 LYS A C 1
ATOM 673 O O . LYS A 1 85 ? 15.159 1.785 -18.716 1.00 96.75 85 LYS A O 1
ATOM 678 N N . PRO A 1 86 ? 17.347 2.040 -19.227 1.00 97.06 86 PRO A N 1
ATOM 679 C CA . PRO A 1 86 ? 17.838 1.467 -17.979 1.00 97.06 86 PRO A CA 1
ATOM 680 C C . PRO A 1 86 ? 17.303 2.187 -16.733 1.00 97.06 86 PRO A C 1
ATOM 682 O O . PRO A 1 86 ? 17.228 3.417 -16.670 1.00 97.06 86 PRO A O 1
ATOM 685 N N . LEU A 1 87 ? 16.964 1.404 -15.716 1.00 95.88 87 LEU A N 1
ATOM 686 C CA . LEU A 1 87 ? 16.749 1.848 -14.347 1.00 95.88 87 LEU A CA 1
ATOM 687 C C . LEU A 1 87 ? 18.122 1.895 -13.672 1.00 95.88 87 LEU A C 1
ATOM 689 O O . LEU A 1 87 ? 18.753 0.859 -13.489 1.00 95.88 87 LEU A O 1
ATOM 693 N N . ALA A 1 88 ? 18.583 3.087 -13.285 1.00 90.12 88 ALA A N 1
ATOM 694 C CA . ALA A 1 88 ? 19.928 3.273 -12.727 1.00 90.12 88 ALA A CA 1
ATOM 695 C C . ALA A 1 88 ? 20.212 2.374 -11.508 1.00 90.12 88 ALA A C 1
ATOM 697 O O . ALA A 1 88 ? 21.334 1.925 -11.301 1.00 90.12 88 ALA A O 1
ATOM 698 N N . LYS A 1 89 ? 19.186 2.124 -10.689 1.00 93.06 89 LYS A N 1
ATOM 699 C CA . LYS A 1 89 ? 19.221 1.211 -9.544 1.00 93.06 89 LYS A CA 1
ATOM 700 C C . LYS A 1 89 ? 17.807 0.802 -9.161 1.00 93.06 89 LYS A C 1
ATOM 702 O O . LYS A 1 89 ? 16.873 1.594 -9.305 1.00 93.06 89 LYS A O 1
ATOM 707 N N . LEU A 1 90 ? 17.660 -0.383 -8.569 1.00 92.44 90 LEU A N 1
ATOM 708 C CA . LEU A 1 90 ? 16.364 -0.869 -8.092 1.00 92.44 90 LEU A CA 1
ATOM 709 C C . LEU A 1 90 ? 15.696 0.100 -7.107 1.00 92.44 90 LEU A C 1
ATOM 711 O O . LEU A 1 90 ? 14.486 0.298 -7.172 1.00 92.44 90 LEU A O 1
ATOM 715 N N . SER A 1 91 ? 16.461 0.731 -6.211 1.00 91.31 91 SER A N 1
ATOM 716 C CA . SER A 1 91 ? 15.922 1.664 -5.210 1.00 91.31 91 SER A CA 1
ATOM 717 C C . SER A 1 91 ? 15.323 2.941 -5.808 1.00 91.31 91 SER A C 1
ATOM 719 O O . SER A 1 91 ? 14.466 3.543 -5.171 1.00 91.31 91 SER A O 1
ATOM 721 N N . GLY A 1 92 ? 15.718 3.322 -7.027 1.00 89.31 92 GLY A N 1
ATOM 722 C CA . GLY A 1 92 ? 15.169 4.474 -7.749 1.00 89.31 92 GLY A CA 1
ATOM 723 C C . GLY A 1 92 ? 13.969 4.145 -8.638 1.00 89.31 92 GLY A C 1
ATOM 724 O O . GLY A 1 92 ? 13.390 5.050 -9.223 1.00 89.31 92 GLY A O 1
ATOM 725 N N . ALA A 1 93 ? 13.596 2.870 -8.763 1.00 94.94 93 ALA A N 1
ATOM 726 C CA . ALA A 1 93 ? 12.450 2.447 -9.560 1.00 94.94 93 ALA A CA 1
ATOM 727 C C . ALA A 1 93 ? 11.149 2.469 -8.741 1.00 94.94 93 ALA A C 1
ATOM 729 O O . ALA A 1 93 ? 11.145 2.159 -7.544 1.00 94.94 93 ALA A O 1
ATOM 730 N N . HIS A 1 94 ? 10.033 2.785 -9.393 1.00 94.94 94 HIS A N 1
ATOM 731 C CA . HIS A 1 94 ? 8.687 2.679 -8.832 1.00 94.94 94 HIS A CA 1
ATOM 732 C C . HIS A 1 94 ? 8.004 1.403 -9.323 1.00 94.94 94 HIS A C 1
ATOM 734 O O . HIS A 1 94 ? 8.183 1.002 -10.471 1.00 94.94 94 HIS A O 1
ATOM 740 N N . VAL A 1 95 ? 7.225 0.768 -8.445 1.00 93.56 95 VAL A N 1
ATOM 741 C CA . VAL A 1 95 ? 6.369 -0.369 -8.806 1.00 93.56 95 VAL A CA 1
ATOM 742 C C . VAL A 1 95 ? 5.016 0.178 -9.230 1.00 93.56 95 VAL A C 1
ATOM 744 O O . VAL A 1 95 ? 4.317 0.791 -8.423 1.00 93.56 95 VAL A O 1
ATOM 747 N N . HIS A 1 96 ? 4.655 -0.068 -10.479 1.00 92.88 96 HIS A N 1
ATOM 748 C CA . HIS A 1 96 ? 3.362 0.268 -11.049 1.00 92.88 96 HIS A CA 1
ATOM 749 C C . HIS A 1 96 ? 2.484 -0.984 -11.129 1.00 92.88 96 HIS A C 1
ATOM 751 O O . HIS A 1 96 ? 2.992 -2.054 -11.463 1.00 92.88 96 HIS A O 1
ATOM 757 N N . ARG A 1 97 ? 1.185 -0.859 -10.833 1.00 90.81 97 ARG A N 1
ATOM 758 C CA . ARG A 1 97 ? 0.199 -1.929 -11.051 1.00 90.81 97 ARG A CA 1
ATOM 759 C C . ARG A 1 97 ? -0.438 -1.757 -12.421 1.00 90.81 97 ARG A C 1
ATOM 761 O O . ARG A 1 97 ? -0.922 -0.669 -12.696 1.00 90.81 97 ARG A O 1
ATOM 768 N N . VAL A 1 98 ? -0.467 -2.816 -13.225 1.00 90.00 98 VAL A N 1
ATOM 769 C CA . VAL A 1 98 ? -0.996 -2.767 -14.604 1.00 90.00 98 VAL A CA 1
ATOM 770 C C . VAL A 1 98 ? -2.480 -3.130 -14.708 1.00 90.00 98 VAL A C 1
ATOM 772 O O . VAL A 1 98 ? -3.085 -2.940 -15.757 1.00 90.00 98 VAL A O 1
ATOM 775 N N . GLY A 1 99 ? -3.080 -3.639 -13.632 1.00 84.94 99 GLY A N 1
ATOM 776 C CA . GLY A 1 99 ? -4.483 -4.032 -13.598 1.00 84.94 99 GLY A CA 1
ATOM 777 C C . GLY A 1 99 ? -5.047 -4.173 -12.180 1.00 84.94 99 GLY A C 1
ATOM 778 O O . GLY A 1 99 ? -4.352 -3.902 -11.187 1.00 84.94 99 GLY A O 1
ATOM 779 N N . PRO A 1 100 ? -6.325 -4.583 -12.066 1.00 79.19 100 PRO A N 1
ATOM 780 C CA . PRO A 1 100 ? -6.958 -4.841 -10.780 1.00 79.19 100 PRO A CA 1
ATOM 781 C C . PRO A 1 100 ? -6.300 -6.042 -10.090 1.00 79.19 100 PRO A C 1
ATOM 783 O O . PRO A 1 100 ? -6.035 -7.066 -10.714 1.00 79.19 100 PRO A O 1
ATOM 786 N N . GLY A 1 101 ? -6.049 -5.922 -8.786 1.00 80.00 101 GLY A N 1
ATOM 787 C CA . GLY A 1 101 ? -5.470 -6.992 -7.973 1.00 80.00 101 GLY A CA 1
ATOM 788 C C . GLY A 1 101 ? -4.318 -6.542 -7.076 1.00 80.00 101 GLY A C 1
ATOM 789 O O . GLY A 1 101 ? -3.970 -5.359 -6.985 1.00 80.00 101 GLY A O 1
ATOM 790 N N . GLY A 1 102 ? -3.738 -7.523 -6.385 1.00 84.31 102 GLY A N 1
ATOM 791 C CA . GLY A 1 102 ? -2.611 -7.324 -5.479 1.00 84.31 102 GLY A CA 1
ATOM 792 C C . GLY A 1 102 ? -1.297 -7.020 -6.202 1.00 84.31 102 GLY A C 1
ATOM 793 O O . GLY A 1 102 ? -1.201 -7.029 -7.432 1.00 84.31 102 GLY A O 1
ATOM 794 N N . TYR A 1 103 ? -0.260 -6.758 -5.411 1.00 90.88 103 TYR A N 1
ATOM 795 C CA . TYR A 1 103 ? 1.103 -6.570 -5.905 1.00 90.88 103 TYR A CA 1
ATOM 796 C C . TYR A 1 103 ? 1.771 -7.933 -6.160 1.00 90.88 103 TYR A C 1
ATOM 798 O O . TYR A 1 103 ? 2.453 -8.465 -5.285 1.00 90.88 103 TYR A O 1
ATOM 806 N N . THR A 1 104 ? 1.564 -8.498 -7.354 1.00 91.62 104 THR A N 1
ATOM 807 C CA . THR A 1 104 ? 2.211 -9.741 -7.828 1.00 91.62 104 THR A CA 1
ATOM 808 C C . THR A 1 104 ? 3.144 -9.466 -9.003 1.00 91.62 104 THR A C 1
ATOM 810 O O . THR A 1 104 ? 3.101 -8.383 -9.585 1.00 91.62 104 THR A O 1
ATOM 813 N N . GLU A 1 105 ? 3.993 -10.425 -9.375 1.00 93.12 105 GLU A N 1
ATOM 814 C CA . GLU A 1 105 ? 4.898 -10.267 -10.521 1.00 93.12 105 GLU A CA 1
ATOM 815 C C . GLU A 1 105 ? 4.122 -10.064 -11.828 1.00 93.12 105 GLU A C 1
ATOM 817 O O . GLU A 1 105 ? 4.531 -9.285 -12.683 1.00 93.12 105 GLU A O 1
ATOM 822 N N . GLU A 1 106 ? 2.983 -10.722 -11.985 1.00 92.31 106 GLU A N 1
ATOM 823 C CA . GLU A 1 106 ? 2.137 -10.678 -13.180 1.00 92.31 106 GLU A CA 1
ATOM 824 C C . GLU A 1 106 ? 1.365 -9.358 -13.283 1.00 92.31 106 GLU A C 1
ATOM 826 O O . GLU A 1 106 ? 1.147 -8.861 -14.383 1.00 92.31 106 GLU A O 1
ATOM 831 N N . ASN A 1 107 ? 0.988 -8.772 -12.142 1.00 91.81 107 ASN A N 1
ATOM 832 C CA . ASN A 1 107 ? 0.199 -7.541 -12.084 1.00 91.81 107 ASN A CA 1
ATOM 833 C C . ASN A 1 107 ? 1.042 -6.282 -11.813 1.00 91.81 107 ASN A C 1
ATOM 835 O O . ASN A 1 107 ? 0.494 -5.200 -11.585 1.00 91.81 107 ASN A O 1
ATOM 839 N N . THR A 1 108 ? 2.374 -6.388 -11.799 1.00 94.38 108 THR A N 1
ATOM 840 C CA . THR A 1 108 ? 3.242 -5.233 -11.546 1.00 94.38 108 THR A CA 1
ATOM 841 C C . THR A 1 108 ? 4.448 -5.146 -12.468 1.00 94.38 108 THR A C 1
ATOM 843 O O . THR A 1 108 ? 4.972 -6.146 -12.958 1.00 94.38 108 THR A O 1
ATOM 846 N N . ILE A 1 109 ? 4.896 -3.910 -12.686 1.00 95.50 109 ILE A N 1
ATOM 847 C CA . ILE A 1 109 ? 6.074 -3.566 -13.485 1.00 95.50 109 ILE A CA 1
ATOM 848 C C . ILE A 1 109 ? 6.916 -2.506 -12.769 1.00 95.50 109 ILE A C 1
ATOM 850 O O . ILE A 1 109 ? 6.395 -1.674 -12.024 1.00 95.50 109 ILE A O 1
ATOM 854 N N . LEU A 1 110 ? 8.227 -2.510 -13.006 1.00 97.50 110 LEU A N 1
ATOM 855 C CA . LEU A 1 110 ? 9.123 -1.429 -12.601 1.00 97.50 110 LEU A CA 1
ATOM 856 C C . LEU A 1 110 ? 9.222 -0.355 -13.678 1.00 97.50 110 LEU A C 1
ATOM 858 O O . LEU A 1 110 ? 9.425 -0.641 -14.864 1.00 97.50 110 LEU A O 1
ATOM 862 N N . VAL A 1 111 ? 9.138 0.892 -13.236 1.00 96.81 111 VAL A N 1
ATOM 863 C CA . VAL A 1 111 ? 9.186 2.082 -14.084 1.00 96.81 111 VAL A CA 1
ATOM 864 C C . VAL A 1 111 ? 10.016 3.181 -13.425 1.00 96.81 111 VAL A C 1
ATOM 866 O O . VAL A 1 111 ? 10.238 3.162 -12.211 1.00 96.81 111 VAL A O 1
ATOM 869 N N . HIS A 1 112 ? 10.485 4.152 -14.211 1.00 97.19 112 HIS A N 1
ATOM 870 C CA . HIS A 1 112 ? 11.047 5.382 -13.646 1.00 97.19 112 HIS A CA 1
ATOM 871 C C . HIS A 1 112 ? 9.960 6.184 -12.912 1.00 97.19 112 HIS A C 1
ATOM 873 O O . HIS A 1 112 ? 8.805 6.143 -13.349 1.00 97.19 112 HIS A O 1
ATOM 879 N N . PRO A 1 113 ? 10.301 6.946 -11.856 1.00 93.94 113 PRO A N 1
ATOM 880 C CA . PRO A 1 113 ? 9.357 7.833 -11.176 1.00 93.94 113 PRO A CA 1
ATOM 881 C C . PRO A 1 113 ? 8.635 8.787 -12.135 1.00 93.94 113 PRO A C 1
ATOM 883 O O . PRO A 1 113 ? 7.414 8.903 -12.081 1.00 93.94 113 PRO A O 1
ATOM 886 N N . GLU A 1 114 ? 9.351 9.377 -13.093 1.00 94.31 114 GLU A N 1
ATOM 887 C CA . GLU A 1 114 ? 8.783 10.333 -14.049 1.00 94.31 114 GLU A CA 1
ATOM 888 C C . GLU A 1 114 ? 7.849 9.649 -15.058 1.00 94.31 114 GLU A C 1
ATOM 890 O O . GLU A 1 114 ? 6.842 10.224 -15.474 1.00 94.31 114 GLU A O 1
ATOM 895 N N . CYS A 1 115 ? 8.172 8.410 -15.453 1.00 94.00 1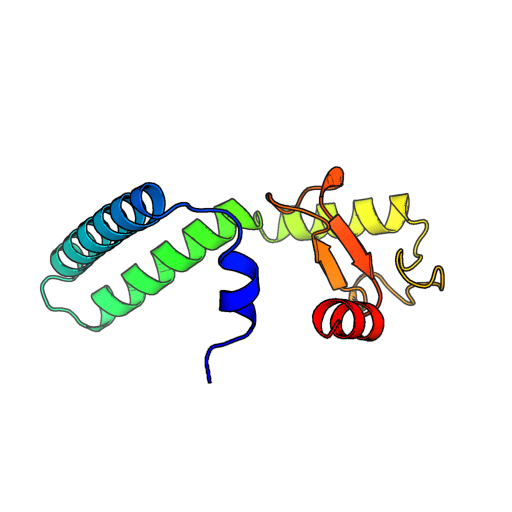15 CYS A N 1
ATOM 896 C CA . CYS A 1 115 ? 7.304 7.599 -16.312 1.00 94.00 115 CYS A CA 1
ATOM 897 C C . CYS A 1 115 ? 6.035 7.180 -15.563 1.00 94.00 115 CYS A C 1
ATOM 899 O O . CYS A 1 115 ? 4.954 7.210 -16.142 1.00 94.00 115 CYS A O 1
ATOM 901 N N . HIS A 1 116 ? 6.166 6.832 -14.279 1.00 92.31 116 HIS A N 1
ATOM 902 C CA . HIS A 1 116 ? 5.040 6.492 -13.415 1.00 92.31 116 HIS A CA 1
ATOM 903 C C . HIS A 1 116 ? 4.071 7.662 -13.279 1.00 92.31 116 HIS A C 1
ATOM 905 O O . HIS A 1 116 ? 2.876 7.498 -13.486 1.00 92.31 116 HIS A O 1
ATOM 911 N N . GLU A 1 117 ? 4.583 8.850 -12.957 1.00 89.88 117 GLU A N 1
ATOM 912 C CA . GLU A 1 117 ? 3.749 10.041 -12.813 1.00 89.88 117 GLU A CA 1
ATOM 913 C C . GLU A 1 117 ? 3.062 10.441 -14.114 1.00 89.88 117 GLU A C 1
ATOM 915 O O . GLU A 1 117 ? 1.901 10.829 -14.089 1.00 89.88 117 GLU A O 1
ATOM 920 N N . ARG A 1 118 ? 3.767 10.365 -15.249 1.00 90.25 118 ARG A N 1
ATOM 921 C CA . ARG A 1 118 ? 3.173 10.676 -16.552 1.00 90.25 118 ARG A CA 1
ATOM 922 C C . ARG A 1 118 ? 2.008 9.740 -16.861 1.00 90.25 118 ARG A C 1
ATOM 924 O O . ARG A 1 118 ? 0.951 10.221 -17.227 1.00 90.25 118 ARG A O 1
ATOM 931 N N . HIS A 1 119 ? 2.186 8.444 -16.618 1.00 83.75 119 HIS A N 1
ATOM 932 C CA . HIS A 1 119 ? 1.157 7.439 -16.873 1.00 83.75 119 HIS A CA 1
ATOM 933 C C . HIS A 1 119 ? -0.093 7.576 -15.983 1.00 83.75 119 HIS A C 1
ATOM 935 O O . HIS A 1 119 ? -1.144 7.097 -16.371 1.00 83.75 119 HIS A O 1
ATOM 941 N N . HIS A 1 120 ? 0.004 8.213 -14.808 1.00 78.50 120 HIS A N 1
ATOM 942 C CA . HIS A 1 120 ? -1.162 8.501 -13.949 1.00 78.50 120 HIS A CA 1
ATOM 943 C C . HIS A 1 120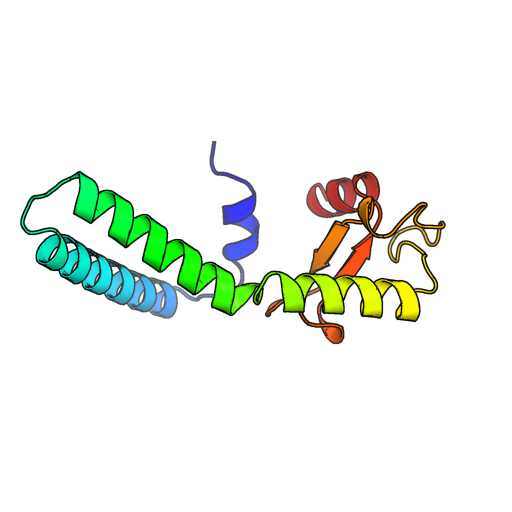 ? -1.830 9.854 -14.235 1.00 78.50 120 HIS A C 1
ATOM 945 O O . HIS A 1 120 ? -2.868 10.143 -13.648 1.00 78.50 120 HIS A O 1
ATOM 951 N N . ARG A 1 121 ? -1.217 10.716 -15.060 1.00 72.62 121 ARG A N 1
ATOM 952 C CA . ARG A 1 121 ? -1.789 12.018 -15.450 1.00 72.62 121 ARG A CA 1
ATOM 953 C C . ARG A 1 121 ? -2.628 11.949 -16.730 1.00 72.62 121 ARG A C 1
ATOM 955 O O . ARG A 1 121 ? -3.432 12.856 -16.933 1.00 72.62 121 ARG A O 1
ATOM 962 N N . ASP A 1 122 ? -2.411 10.923 -17.549 1.00 50.69 122 ASP A N 1
ATOM 963 C CA . ASP A 1 122 ? -3.141 10.638 -18.791 1.00 50.69 122 ASP A CA 1
ATOM 964 C C . ASP A 1 122 ? -4.364 9.743 -18.514 1.00 50.69 122 ASP A C 1
ATOM 966 O O . ASP A 1 122 ? -5.413 9.963 -19.162 1.00 50.69 122 ASP A O 1
#

Secondary structure (DSSP, 8-state):
---HHHHTTTTS--HHHHHHHHHHHHHHHHHHHHHHTT-HHHHHHHHHHHHHHHHHHHH--HHHHHHHHHHHHHHTTTB-TTT--B-S-GGGPEEEE-SSSSS-STTEEEE-HHHHHHHHH-